Protein AF-A0A165UEA0-F1 (afdb_monomer_lite)

Structure (mmCIF, N/CA/C/O backbone):
data_AF-A0A165UEA0-F1
#
_entry.id   AF-A0A165UEA0-F1
#
loop_
_atom_site.group_PDB
_atom_site.id
_atom_site.type_symbol
_atom_site.label_atom_id
_atom_site.label_alt_id
_atom_site.label_comp_id
_atom_site.label_asym_id
_atom_site.label_entity_id
_atom_site.label_seq_id
_atom_site.pdbx_PDB_ins_code
_atom_site.Cartn_x
_atom_site.Cartn_y
_atom_site.Cartn_z
_atom_site.occupancy
_atom_site.B_iso_or_equiv
_atom_site.auth_seq_id
_atom_site.auth_comp_id
_atom_site.auth_asym_id
_atom_site.auth_atom_id
_atom_site.pdbx_PDB_model_num
ATOM 1 N N . MET A 1 1 ? -40.287 -17.930 17.092 1.00 44.09 1 MET A N 1
ATOM 2 C CA . MET A 1 1 ? -38.952 -17.313 17.236 1.00 44.09 1 MET A CA 1
ATOM 3 C C . MET A 1 1 ? -38.294 -17.381 15.874 1.00 44.09 1 MET A C 1
ATOM 5 O O . MET A 1 1 ? -38.111 -18.478 15.371 1.00 44.09 1 MET A O 1
ATOM 9 N N . ASN A 1 2 ? -38.092 -16.232 15.236 1.00 51.53 2 ASN A N 1
ATOM 10 C CA . ASN A 1 2 ? -37.581 -16.122 13.873 1.00 51.53 2 ASN A CA 1
ATOM 11 C C . ASN A 1 2 ? -36.272 -15.332 13.980 1.00 51.53 2 ASN A C 1
ATOM 13 O O . ASN A 1 2 ? -36.312 -14.167 14.374 1.00 51.53 2 ASN A O 1
ATOM 17 N N . TYR A 1 3 ? -35.128 -15.971 13.742 1.00 56.66 3 TYR A N 1
ATOM 18 C CA . TYR A 1 3 ? -33.843 -15.271 13.707 1.00 56.66 3 TYR A CA 1
ATOM 19 C C . TYR A 1 3 ? -33.642 -14.711 12.295 1.00 56.66 3 TYR A C 1
ATOM 21 O O . TYR A 1 3 ? -33.824 -15.459 11.332 1.00 56.66 3 TYR A O 1
ATOM 29 N N . PRO A 1 4 ? -33.308 -13.421 12.128 1.00 60.44 4 PRO A N 1
ATOM 30 C CA . PRO A 1 4 ? -33.065 -12.873 10.805 1.00 60.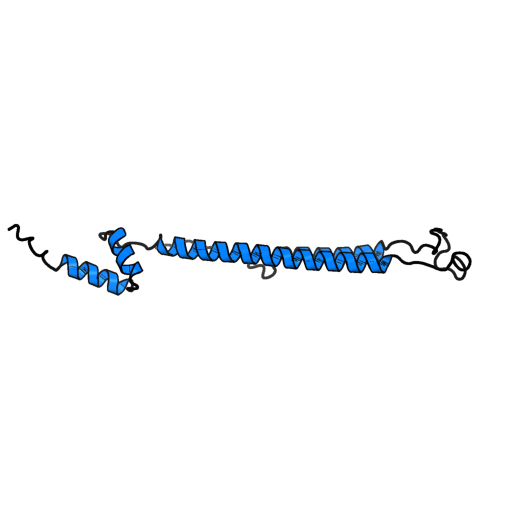44 4 PRO A CA 1
ATOM 31 C C . PRO A 1 4 ? -31.780 -13.470 10.220 1.00 60.44 4 PRO A C 1
ATOM 33 O O . PRO A 1 4 ? -30.737 -13.520 10.871 1.00 60.44 4 PRO A O 1
ATOM 36 N N . TYR A 1 5 ? -31.891 -13.923 8.975 1.00 63.44 5 TYR A N 1
ATOM 37 C CA . 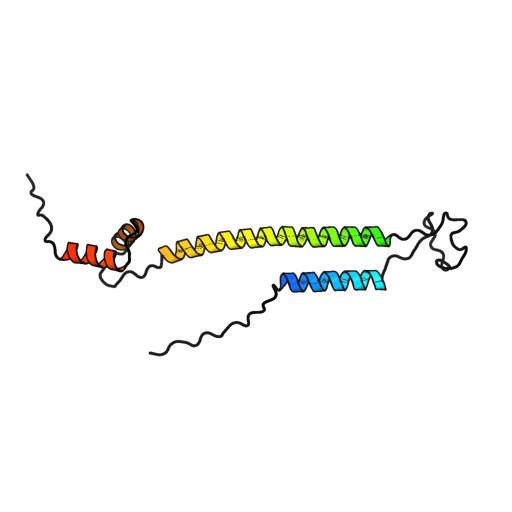TYR A 1 5 ? -30.797 -14.357 8.116 1.00 63.44 5 TYR A CA 1
ATOM 38 C C . TYR A 1 5 ? -29.797 -13.205 7.939 1.00 63.44 5 TYR A C 1
ATOM 40 O O . TYR A 1 5 ? -30.152 -12.159 7.393 1.00 63.44 5 TYR A O 1
ATOM 48 N N . MET A 1 6 ? -28.563 -13.379 8.420 1.00 47.31 6 MET A N 1
ATOM 49 C CA . MET A 1 6 ? -27.459 -12.474 8.101 1.00 47.31 6 MET A CA 1
ATOM 50 C C . MET A 1 6 ? -26.788 -12.964 6.812 1.00 47.31 6 MET A C 1
ATOM 52 O O . MET A 1 6 ? -26.397 -14.130 6.765 1.00 47.31 6 MET A O 1
ATOM 56 N N . PRO A 1 7 ? -26.663 -12.124 5.768 1.00 59.22 7 PRO A N 1
ATOM 57 C CA . PRO A 1 7 ? -25.919 -12.496 4.576 1.00 59.22 7 PRO A CA 1
ATOM 58 C C . PRO A 1 7 ? -24.432 -12.613 4.922 1.00 59.22 7 PRO A C 1
ATOM 60 O O . PRO A 1 7 ? -23.843 -11.718 5.526 1.00 59.22 7 PRO A O 1
ATOM 63 N N . GLU A 1 8 ? -23.846 -13.742 4.544 1.00 63.22 8 GLU A N 1
ATOM 64 C CA . GLU A 1 8 ? -22.414 -14.010 4.595 1.00 63.22 8 GLU A CA 1
ATOM 65 C C . GLU A 1 8 ? -21.735 -13.033 3.619 1.00 63.22 8 GLU A C 1
ATOM 67 O O . GLU A 1 8 ? -21.907 -13.139 2.402 1.00 63.22 8 GLU A O 1
ATOM 72 N N . GLU A 1 9 ? -21.070 -11.991 4.135 1.00 61.22 9 GLU A N 1
ATOM 73 C CA . GLU A 1 9 ? -20.328 -11.073 3.269 1.00 61.22 9 GLU A CA 1
ATOM 74 C C . GLU A 1 9 ? -19.224 -11.860 2.555 1.00 61.22 9 GLU A C 1
ATOM 76 O O . GLU A 1 9 ? -18.504 -12.615 3.213 1.00 61.22 9 GLU A O 1
ATOM 81 N N . PRO A 1 10 ? -19.068 -11.713 1.227 1.00 59.28 10 PRO A N 1
ATOM 82 C CA . PRO A 1 10 ? -18.042 -12.436 0.499 1.00 59.28 10 PRO A CA 1
ATOM 83 C C . PRO A 1 10 ? -16.673 -11.983 1.005 1.00 59.28 10 PRO A C 1
ATOM 85 O O . PRO A 1 10 ? -16.207 -10.888 0.685 1.00 59.28 10 PRO A O 1
ATOM 88 N N . GLU A 1 11 ? -16.027 -12.835 1.800 1.00 61.66 11 GLU A N 1
ATOM 89 C CA . GLU A 1 11 ? -14.631 -12.689 2.185 1.00 61.66 11 GLU A CA 1
ATOM 90 C C . GLU A 1 11 ? -13.789 -12.699 0.912 1.00 61.66 11 GLU A C 1
ATOM 92 O O . GLU A 1 11 ? -13.484 -13.741 0.339 1.00 61.66 11 GLU A O 1
ATOM 97 N N . TYR A 1 12 ? -13.404 -11.519 0.437 1.00 61.16 12 TYR A N 1
ATOM 98 C CA . TYR A 1 12 ? -12.268 -11.392 -0.457 1.00 61.16 12 TYR A CA 1
ATOM 99 C C . TYR A 1 12 ? -11.017 -11.570 0.419 1.00 61.16 12 TYR A C 1
ATOM 101 O O . TYR A 1 12 ? -10.662 -10.656 1.167 1.00 61.16 12 TYR A O 1
ATOM 109 N N . PRO A 1 13 ? -10.305 -12.716 0.352 1.00 70.88 13 PRO A N 1
ATOM 110 C CA . PRO A 1 13 ? -9.148 -12.974 1.218 1.00 70.88 13 PRO A CA 1
ATOM 111 C C . PRO A 1 13 ? -7.961 -12.051 0.893 1.00 70.88 13 PRO A C 1
ATOM 113 O O . PRO A 1 13 ? -6.929 -12.071 1.563 1.00 70.88 13 PRO A O 1
ATOM 116 N N . ILE A 1 14 ? -8.090 -11.239 -0.158 1.00 71.25 14 ILE A N 1
ATOM 117 C CA . ILE A 1 14 ? -7.059 -10.358 -0.678 1.00 71.25 14 ILE A CA 1
ATOM 118 C C . ILE A 1 14 ? -7.427 -8.930 -0.295 1.00 71.25 14 ILE A C 1
ATOM 120 O O . ILE A 1 14 ? -8.442 -8.392 -0.734 1.00 71.25 14 ILE A O 1
ATOM 124 N N . ASN A 1 15 ? -6.580 -8.300 0.517 1.00 78.62 15 ASN A N 1
ATOM 125 C CA . ASN A 1 15 ? -6.728 -6.894 0.869 1.00 78.62 15 ASN A CA 1
ATOM 126 C C . ASN A 1 15 ? -6.831 -6.061 -0.431 1.00 78.62 15 ASN A C 1
ATOM 128 O O . ASN A 1 15 ? -5.900 -6.115 -1.240 1.00 78.62 15 ASN A O 1
ATOM 132 N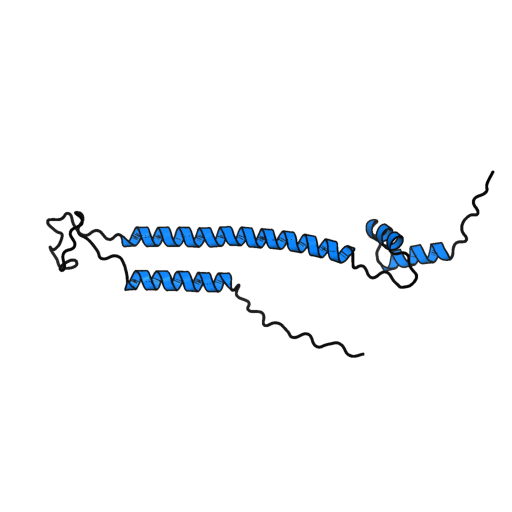 N . PRO A 1 16 ? -7.907 -5.283 -0.653 1.00 80.88 16 PRO A N 1
ATOM 133 C CA . PRO A 1 16 ? -8.105 -4.538 -1.900 1.00 80.88 16 PRO A CA 1
ATOM 134 C C . PRO A 1 16 ? -6.942 -3.583 -2.205 1.00 80.88 16 PRO A C 1
ATOM 136 O O . PRO A 1 16 ? -6.603 -3.350 -3.363 1.00 80.88 16 PRO A O 1
ATOM 139 N N . TRP A 1 17 ? -6.255 -3.101 -1.169 1.00 79.38 17 TRP A N 1
ATOM 140 C CA . TRP A 1 17 ? -5.049 -2.288 -1.309 1.00 79.38 17 TRP A CA 1
ATOM 141 C C . TRP A 1 17 ? -3.840 -3.084 -1.802 1.00 79.38 17 TRP A C 1
ATOM 143 O O . TRP A 1 17 ? -3.046 -2.568 -2.584 1.00 79.38 17 TRP A O 1
ATOM 153 N N . LEU A 1 18 ? -3.709 -4.343 -1.380 1.00 80.62 18 LEU A N 1
ATOM 154 C CA . LEU A 1 18 ? -2.668 -5.241 -1.876 1.00 80.62 18 LEU A CA 1
ATOM 155 C C . LEU A 1 18 ? -2.906 -5.568 -3.353 1.00 80.62 18 LEU A C 1
ATOM 157 O O . LEU A 1 18 ? -1.967 -5.532 -4.143 1.00 80.62 18 LEU A O 1
ATOM 161 N N . LEU A 1 19 ? -4.160 -5.823 -3.732 1.00 81.94 19 LEU A N 1
ATOM 162 C CA . LEU A 1 19 ? -4.532 -6.055 -5.125 1.00 81.94 19 LEU A CA 1
ATOM 163 C C . LEU A 1 19 ? -4.212 -4.828 -5.993 1.00 81.94 19 LEU A C 1
ATOM 165 O O . LEU A 1 19 ? -3.554 -4.962 -7.023 1.00 81.94 19 LEU A O 1
ATOM 169 N N . ALA A 1 20 ? -4.601 -3.629 -5.548 1.00 82.75 20 ALA A N 1
ATOM 170 C CA . ALA A 1 20 ? -4.298 -2.381 -6.249 1.00 82.75 20 ALA A CA 1
ATOM 171 C C . ALA A 1 20 ? -2.784 -2.150 -6.400 1.00 82.75 20 ALA A C 1
ATOM 173 O O . ALA A 1 20 ? -2.322 -1.744 -7.466 1.00 82.75 20 ALA A O 1
ATOM 174 N N . PHE A 1 21 ? -2.001 -2.459 -5.363 1.00 83.94 21 PHE A N 1
ATOM 175 C CA . PHE A 1 21 ? -0.544 -2.357 -5.402 1.00 83.94 21 PHE A CA 1
ATOM 176 C C . PHE A 1 21 ? 0.084 -3.324 -6.412 1.00 83.94 21 PHE A C 1
ATOM 178 O O . PHE A 1 21 ? 0.919 -2.915 -7.216 1.00 83.94 21 PHE A O 1
ATOM 185 N N . ILE A 1 22 ? -0.344 -4.591 -6.413 1.00 85.00 22 ILE A N 1
ATOM 186 C CA . ILE A 1 22 ? 0.145 -5.600 -7.363 1.00 85.00 22 ILE A CA 1
ATOM 187 C C . ILE A 1 22 ? -0.157 -5.165 -8.801 1.00 85.00 22 ILE A C 1
ATOM 189 O O . ILE A 1 22 ? 0.737 -5.186 -9.648 1.00 85.00 22 ILE A O 1
ATOM 193 N N . VAL A 1 23 ? -1.384 -4.710 -9.070 1.00 88.12 23 VAL A N 1
ATOM 194 C CA . VAL A 1 23 ? -1.778 -4.220 -10.400 1.00 88.12 23 VAL A CA 1
ATOM 195 C C . VAL A 1 23 ? -0.947 -3.001 -10.810 1.00 88.12 23 VAL A C 1
ATOM 197 O O . VAL A 1 23 ? -0.466 -2.957 -11.941 1.00 88.12 23 VAL A O 1
ATOM 200 N N . PHE A 1 24 ? -0.715 -2.045 -9.904 1.00 85.44 24 PHE A N 1
ATOM 201 C CA . PHE A 1 24 ? 0.120 -0.869 -10.170 1.00 85.44 24 PHE A CA 1
ATOM 202 C C . PHE A 1 24 ? 1.567 -1.244 -10.522 1.00 85.44 24 PHE A C 1
ATOM 204 O O . PHE A 1 24 ? 2.099 -0.749 -11.514 1.00 85.44 24 PHE A O 1
ATOM 211 N N . VAL A 1 25 ? 2.194 -2.146 -9.758 1.00 83.69 25 VAL A N 1
ATOM 212 C CA . VAL A 1 25 ? 3.576 -2.590 -10.010 1.00 83.69 25 VAL A CA 1
ATOM 213 C C . VAL A 1 25 ? 3.684 -3.316 -11.351 1.00 83.69 25 VAL A C 1
ATOM 215 O O . VAL A 1 25 ? 4.587 -3.020 -12.134 1.00 83.69 25 VAL A O 1
ATOM 218 N N . ILE A 1 26 ? 2.748 -4.221 -11.657 1.00 86.00 26 ILE A N 1
ATOM 219 C CA . ILE A 1 26 ? 2.727 -4.932 -12.944 1.00 86.00 26 ILE A CA 1
ATOM 220 C C . ILE A 1 26 ? 2.545 -3.938 -14.095 1.00 86.00 26 ILE A C 1
ATOM 222 O O . ILE A 1 26 ? 3.319 -3.967 -15.051 1.00 86.00 26 ILE A O 1
ATOM 226 N N . ALA A 1 27 ? 1.579 -3.021 -13.989 1.00 85.38 27 ALA A N 1
ATOM 227 C CA . ALA A 1 27 ? 1.343 -2.000 -15.005 1.00 85.38 27 ALA A CA 1
ATOM 228 C C . ALA A 1 27 ? 2.572 -1.102 -15.210 1.00 85.38 27 ALA A C 1
ATOM 230 O O . ALA A 1 27 ? 2.938 -0.818 -16.345 1.00 85.38 27 ALA A O 1
ATOM 231 N N . MET A 1 28 ? 3.258 -0.702 -14.138 1.00 79.50 28 MET A N 1
ATOM 232 C CA . MET A 1 28 ? 4.467 0.121 -14.208 1.00 79.50 28 MET A CA 1
ATOM 233 C C . MET A 1 28 ? 5.643 -0.611 -14.876 1.00 79.50 28 MET A C 1
ATOM 235 O O . MET A 1 28 ? 6.370 -0.001 -15.663 1.00 79.50 28 MET A O 1
ATOM 239 N N . ILE A 1 29 ? 5.832 -1.905 -14.598 1.00 80.62 29 ILE A N 1
ATOM 240 C CA . ILE A 1 29 ? 6.854 -2.731 -15.263 1.00 80.62 29 ILE A CA 1
ATOM 241 C C . ILE A 1 29 ? 6.540 -2.844 -16.755 1.00 80.62 29 ILE A C 1
ATOM 243 O O . ILE A 1 29 ? 7.410 -2.579 -17.581 1.00 80.62 29 ILE A O 1
ATOM 247 N N . VAL A 1 30 ? 5.291 -3.170 -17.097 1.00 81.00 30 VAL A N 1
ATOM 248 C CA . VAL A 1 30 ? 4.819 -3.250 -18.485 1.00 81.00 30 VAL A CA 1
ATOM 249 C C . VAL A 1 30 ? 5.059 -1.916 -19.194 1.00 81.00 30 VAL A C 1
ATOM 251 O O . VAL A 1 30 ? 5.730 -1.880 -20.221 1.00 81.00 30 VAL A O 1
ATOM 254 N N . LEU A 1 31 ? 4.620 -0.798 -18.615 1.00 77.50 31 LEU A N 1
ATOM 255 C CA . LEU A 1 31 ? 4.817 0.527 -19.201 1.00 77.50 31 LEU A CA 1
ATOM 256 C C . LEU A 1 31 ? 6.300 0.881 -19.386 1.00 77.50 31 LEU A C 1
ATOM 258 O O . LEU A 1 31 ? 6.645 1.448 -20.413 1.00 77.50 31 LEU A O 1
ATOM 262 N N . ASN A 1 32 ? 7.193 0.510 -18.465 1.00 71.88 32 ASN A N 1
ATOM 263 C CA . ASN A 1 32 ? 8.634 0.739 -18.644 1.00 71.88 32 ASN A CA 1
ATOM 264 C C . ASN A 1 32 ? 9.256 -0.141 -19.736 1.00 71.88 32 ASN A C 1
ATOM 266 O O . ASN A 1 32 ? 10.187 0.296 -20.407 1.00 71.88 32 ASN A O 1
ATOM 270 N N . VAL A 1 33 ? 8.765 -1.367 -19.923 1.00 72.81 33 VAL A N 1
ATOM 271 C CA . VAL A 1 33 ? 9.244 -2.255 -20.994 1.00 72.81 33 VAL A CA 1
ATOM 272 C C . VAL A 1 33 ? 8.787 -1.749 -22.363 1.00 72.81 33 VAL A C 1
ATOM 274 O O . VAL A 1 33 ? 9.567 -1.778 -23.311 1.00 72.81 33 VAL A O 1
ATOM 277 N N . PHE A 1 34 ? 7.549 -1.257 -22.468 1.00 69.75 34 PHE A N 1
ATOM 278 C CA . PHE A 1 34 ? 6.978 -0.800 -23.739 1.00 69.75 34 PHE A CA 1
ATOM 279 C C . PHE A 1 34 ? 7.302 0.661 -24.085 1.00 69.75 34 PHE A C 1
ATOM 281 O O . PHE A 1 34 ? 7.461 0.980 -25.259 1.00 69.75 34 PHE A O 1
ATOM 288 N N . PHE A 1 35 ? 7.424 1.541 -23.089 1.00 68.62 35 PHE A N 1
ATOM 289 C CA . PHE A 1 35 ? 7.630 2.988 -23.256 1.00 68.62 35 PHE A CA 1
ATOM 290 C C . PHE A 1 35 ? 8.921 3.489 -22.594 1.00 68.62 35 PHE A C 1
ATOM 292 O O . PHE A 1 35 ? 9.026 4.668 -22.253 1.00 68.62 35 PHE A O 1
ATOM 299 N N . GLY A 1 36 ? 9.890 2.595 -22.370 1.00 62.00 36 GLY A N 1
ATOM 300 C CA . GLY A 1 36 ? 11.176 2.927 -21.760 1.00 62.00 36 GLY A CA 1
ATOM 301 C C . GLY A 1 36 ? 11.863 4.115 -22.437 1.00 62.00 36 GLY A C 1
ATOM 302 O O . GLY A 1 36 ? 11.689 4.356 -23.633 1.00 62.00 36 GLY A O 1
ATOM 303 N N . VAL A 1 37 ? 12.637 4.872 -21.655 1.00 65.12 37 VAL A N 1
ATOM 304 C CA . VAL A 1 37 ? 13.302 6.093 -22.126 1.00 65.12 37 VAL A CA 1
ATOM 305 C C . VAL A 1 37 ? 14.196 5.743 -23.321 1.00 65.12 37 VAL A C 1
ATOM 307 O O . VAL A 1 37 ? 14.976 4.787 -23.224 1.00 65.12 37 VAL A O 1
ATOM 310 N N . PRO A 1 38 ? 14.095 6.472 -24.448 1.00 67.19 38 PRO A N 1
ATOM 311 C CA . PRO A 1 38 ? 14.953 6.223 -25.594 1.00 67.19 38 PRO A CA 1
ATOM 312 C C . PRO A 1 38 ? 16.413 6.361 -25.166 1.00 67.19 38 PRO A C 1
ATOM 314 O O . PRO A 1 38 ? 16.782 7.287 -24.444 1.00 67.19 38 PRO A O 1
ATOM 317 N N . ALA A 1 39 ? 17.237 5.403 -25.583 1.00 70.00 39 ALA A N 1
ATOM 318 C CA . ALA A 1 39 ? 18.668 5.482 -25.359 1.00 70.00 39 ALA A CA 1
ATOM 319 C C . ALA A 1 39 ? 19.207 6.739 -26.058 1.00 70.00 39 ALA A C 1
ATOM 321 O O . ALA A 1 39 ? 18.822 7.022 -27.191 1.00 70.00 39 ALA A O 1
ATOM 322 N N . THR A 1 40 ? 20.077 7.488 -25.387 1.00 77.56 40 THR A N 1
ATOM 323 C CA . THR A 1 40 ? 20.682 8.721 -25.907 1.00 77.56 40 THR A CA 1
ATOM 324 C C . THR A 1 40 ? 22.191 8.540 -26.020 1.00 77.56 40 THR A C 1
ATOM 326 O O . THR A 1 40 ? 22.773 7.699 -25.329 1.00 77.56 40 THR A O 1
ATOM 329 N N . CYS A 1 41 ? 22.859 9.294 -26.894 1.00 79.69 41 CYS A N 1
ATOM 330 C CA . CYS A 1 41 ? 24.318 9.360 -26.815 1.00 79.69 41 CYS A CA 1
ATOM 331 C C . CYS A 1 41 ? 24.744 10.120 -25.541 1.00 79.69 41 CYS A C 1
ATOM 333 O O . CYS A 1 41 ? 23.965 10.894 -24.977 1.00 79.69 41 CYS A O 1
ATOM 335 N N . SER A 1 42 ? 25.970 9.887 -25.064 1.00 76.25 42 SER A N 1
ATOM 336 C CA . SER A 1 42 ? 26.462 10.432 -23.787 1.00 76.25 42 SER A CA 1
ATOM 337 C C . SER A 1 42 ? 26.518 11.962 -23.723 1.00 76.25 42 SER A C 1
ATOM 339 O O . SER A 1 42 ? 26.573 12.520 -22.630 1.00 76.25 42 SER A O 1
ATOM 341 N N . ASP A 1 43 ? 26.512 12.636 -24.866 1.00 74.56 43 ASP A N 1
ATOM 342 C CA . ASP A 1 43 ? 26.468 14.091 -25.004 1.00 74.56 43 ASP A CA 1
ATOM 343 C C . ASP A 1 43 ? 25.037 14.656 -25.124 1.00 74.56 43 ASP A C 1
ATOM 345 O O . ASP A 1 43 ? 24.854 15.865 -25.251 1.00 74.56 43 ASP A O 1
ATOM 349 N N . GLY A 1 44 ? 24.017 13.792 -25.068 1.00 73.06 44 GLY A N 1
ATOM 350 C CA . GLY A 1 44 ? 22.605 14.154 -25.196 1.00 73.06 44 GLY A CA 1
ATOM 351 C C . GLY A 1 44 ? 22.072 14.142 -26.632 1.00 73.06 44 GLY A C 1
ATOM 352 O O . GLY A 1 44 ? 20.894 14.449 -26.838 1.00 73.06 44 GLY A O 1
ATOM 353 N N . TRP A 1 45 ? 22.884 13.769 -27.628 1.00 75.94 45 TRP A N 1
ATOM 354 C CA . TRP A 1 45 ? 22.436 13.694 -29.018 1.00 75.94 45 TRP A CA 1
ATOM 355 C C . TRP A 1 45 ? 21.462 12.523 -29.239 1.00 75.94 45 TRP A C 1
ATOM 357 O O . TRP A 1 45 ? 21.780 11.355 -28.992 1.00 75.94 45 TRP A O 1
ATOM 367 N N . ASN A 1 46 ? 20.263 12.838 -29.739 1.00 72.38 46 ASN A N 1
ATOM 368 C CA . ASN A 1 46 ? 19.258 11.861 -30.160 1.00 72.38 46 ASN A CA 1
ATOM 369 C C . ASN A 1 46 ? 19.434 11.555 -31.653 1.00 72.38 46 ASN A C 1
ATOM 371 O O . ASN A 1 46 ? 18.825 12.197 -32.509 1.00 72.38 46 ASN A O 1
ATOM 375 N N . SER A 1 47 ? 20.286 10.578 -31.973 1.00 67.19 47 SER A N 1
ATOM 376 C CA . SER A 1 47 ? 20.426 10.099 -33.350 1.00 67.19 47 SER A CA 1
ATOM 377 C C . SER A 1 47 ? 19.333 9.072 -33.677 1.00 67.19 47 SER A C 1
ATOM 379 O O . SER A 1 47 ? 19.163 8.113 -32.923 1.00 67.19 47 SER A O 1
ATOM 381 N N . PRO A 1 48 ? 18.636 9.181 -34.822 1.00 68.00 48 PRO A N 1
ATOM 382 C CA . PRO A 1 48 ? 17.680 8.162 -35.269 1.00 68.00 48 PRO A CA 1
ATOM 383 C C . PRO A 1 48 ? 18.331 6.790 -35.534 1.00 68.00 48 PRO A C 1
ATOM 385 O O . PRO A 1 48 ? 17.635 5.791 -35.677 1.00 68.00 48 PRO A O 1
ATOM 388 N N . SER A 1 49 ? 19.666 6.727 -35.564 1.00 66.69 49 SER A N 1
ATOM 389 C CA . SER A 1 49 ? 20.455 5.508 -35.764 1.00 66.69 49 SER A CA 1
ATOM 390 C C . SER A 1 49 ? 20.901 4.839 -34.450 1.00 66.69 49 SER A C 1
ATOM 392 O O . SER A 1 49 ? 21.735 3.927 -34.488 1.00 66.69 49 SER A O 1
ATOM 394 N N . ILE A 1 50 ? 20.422 5.283 -33.278 1.00 70.31 50 ILE A N 1
ATOM 395 C CA . ILE A 1 50 ? 20.796 4.693 -31.979 1.00 70.31 50 ILE A CA 1
ATOM 396 C C . ILE A 1 50 ? 20.410 3.206 -31.942 1.00 70.31 50 ILE A C 1
ATOM 398 O O . ILE A 1 50 ? 19.263 2.836 -32.166 1.00 70.31 50 ILE A O 1
ATOM 402 N N . GLY A 1 51 ? 21.404 2.347 -31.690 1.00 65.75 51 GLY A N 1
ATOM 403 C CA . GLY A 1 51 ? 21.283 0.884 -31.783 1.00 65.75 51 GLY A CA 1
ATOM 404 C C . GLY A 1 51 ? 22.027 0.266 -32.973 1.00 65.75 51 GLY A C 1
ATOM 405 O O . GLY A 1 51 ? 22.279 -0.937 -32.974 1.00 65.75 51 GLY A O 1
ATOM 406 N N . SER A 1 52 ? 22.465 1.073 -33.946 1.00 69.50 52 SER A N 1
ATOM 407 C CA . SER A 1 52 ? 23.393 0.641 -35.000 1.00 69.50 52 SER A CA 1
ATOM 408 C C . SER A 1 52 ? 24.857 0.846 -34.583 1.00 69.50 52 SER A C 1
ATOM 410 O O . SER A 1 52 ? 25.200 1.779 -33.847 1.00 69.50 52 SER A O 1
ATOM 412 N N . ARG A 1 53 ? 25.749 -0.050 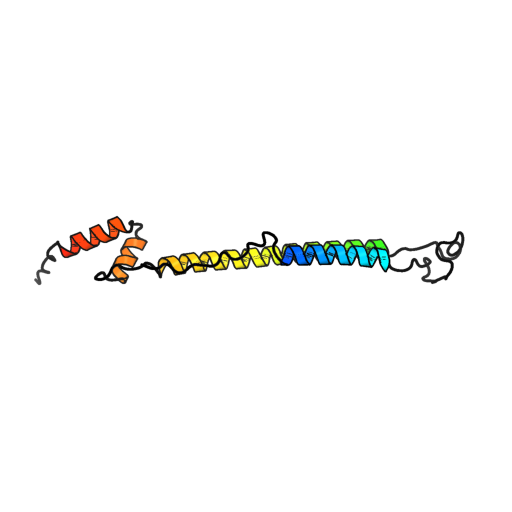-35.032 1.00 72.88 53 ARG A N 1
ATOM 413 C CA . ARG A 1 53 ? 27.189 0.034 -34.734 1.00 72.88 53 ARG A CA 1
ATOM 414 C C . ARG A 1 53 ? 27.749 1.365 -35.256 1.00 72.88 53 ARG A C 1
ATOM 416 O O . ARG A 1 53 ? 27.762 1.590 -36.458 1.00 72.88 53 ARG A O 1
ATOM 423 N N . GLY A 1 54 ? 28.238 2.214 -34.348 1.00 70.25 54 GLY A N 1
ATOM 424 C CA . GLY A 1 54 ? 28.915 3.477 -34.676 1.00 70.25 54 GLY A CA 1
ATOM 425 C C . GLY A 1 54 ? 28.104 4.757 -34.445 1.00 70.25 54 GLY A C 1
ATOM 426 O O . GLY A 1 54 ? 28.691 5.831 -34.472 1.00 70.25 54 GLY A O 1
ATOM 427 N N . ALA A 1 55 ? 26.803 4.682 -34.141 1.00 72.19 55 ALA A N 1
ATOM 428 C CA . ALA A 1 55 ? 25.969 5.885 -33.986 1.00 72.19 55 ALA A CA 1
ATOM 429 C C . ALA A 1 55 ? 26.414 6.823 -32.843 1.00 72.19 55 ALA A C 1
ATOM 431 O O . ALA A 1 55 ? 26.310 8.036 -32.979 1.00 72.19 55 ALA A O 1
ATOM 432 N N . CYS A 1 56 ? 26.954 6.274 -31.749 1.00 73.75 56 CYS A N 1
ATOM 433 C CA . CYS A 1 56 ? 27.491 7.057 -30.628 1.00 73.75 56 CYS A CA 1
ATOM 434 C C . CYS A 1 56 ? 29.010 6.883 -30.440 1.00 73.75 56 CYS A C 1
ATOM 436 O O . CYS A 1 56 ? 29.526 7.209 -29.374 1.00 73.75 56 CYS A O 1
ATOM 438 N N . SER A 1 57 ? 29.753 6.364 -31.430 1.00 76.88 57 SER A N 1
ATOM 439 C CA . SER A 1 57 ? 31.202 6.121 -31.269 1.00 76.88 57 SER A CA 1
ATOM 440 C C . SER A 1 57 ? 32.019 7.409 -31.123 1.00 76.88 57 SER A C 1
ATOM 442 O O . SER A 1 57 ? 33.004 7.416 -30.394 1.00 76.88 57 SER A O 1
ATOM 444 N N . HIS A 1 58 ? 31.581 8.500 -31.756 1.00 76.19 58 HIS A N 1
ATOM 445 C CA . HIS A 1 58 ? 32.168 9.837 -31.587 1.00 76.19 58 HIS A CA 1
ATOM 446 C C . HIS A 1 58 ? 31.558 10.629 -30.424 1.00 76.19 58 HIS A C 1
ATOM 448 O O . HIS A 1 58 ? 32.135 11.616 -29.984 1.00 76.19 58 HIS A O 1
ATOM 454 N N . HIS A 1 59 ? 30.416 10.178 -29.907 1.00 73.94 59 HIS A N 1
ATOM 455 C CA . HIS A 1 59 ? 29.607 10.887 -28.914 1.00 73.94 59 HIS A CA 1
ATOM 456 C C . HIS A 1 59 ? 29.711 10.261 -27.510 1.00 73.94 59 HIS A C 1
ATOM 458 O O . HIS A 1 59 ? 28.811 10.396 -26.687 1.00 73.94 59 HIS A O 1
ATOM 464 N N . GLY A 1 60 ? 30.799 9.531 -27.234 1.00 74.31 60 GLY A N 1
ATOM 465 C CA . GLY A 1 60 ? 31.085 8.964 -25.908 1.00 74.31 60 GLY A CA 1
ATOM 466 C C . GLY A 1 60 ? 30.323 7.682 -25.554 1.00 74.31 60 GLY A C 1
ATOM 467 O O . GLY A 1 60 ? 30.402 7.219 -24.420 1.00 74.31 60 GLY A O 1
ATOM 468 N N . GLY A 1 61 ? 29.622 7.071 -26.510 1.00 76.25 61 GLY A N 1
ATOM 469 C CA . GLY A 1 61 ? 28.840 5.855 -26.296 1.00 76.25 61 GLY A CA 1
ATOM 470 C C . GLY A 1 61 ? 27.367 6.119 -25.979 1.00 76.25 61 GLY A C 1
ATOM 471 O O . GLY A 1 61 ? 26.897 7.254 -25.971 1.00 76.25 61 GLY A O 1
ATOM 472 N N . VAL A 1 62 ? 26.618 5.032 -25.795 1.00 78.19 62 VAL A N 1
ATOM 473 C CA . VAL A 1 62 ? 25.170 5.051 -25.547 1.00 78.19 62 VAL A CA 1
ATOM 474 C C . VAL A 1 62 ? 24.914 5.046 -24.041 1.00 78.19 62 VAL A C 1
ATOM 476 O O . VAL A 1 62 ? 25.452 4.195 -23.332 1.00 78.19 62 VAL A O 1
ATOM 479 N N . VAL A 1 63 ? 24.054 5.943 -23.564 1.00 74.25 63 VAL A N 1
ATOM 480 C CA . VAL A 1 63 ? 23.595 6.005 -22.174 1.00 74.25 63 VAL A CA 1
ATOM 481 C C . VAL A 1 63 ? 22.124 5.596 -22.114 1.00 74.25 63 VAL A C 1
ATOM 483 O O . VAL A 1 63 ? 21.278 6.093 -22.855 1.00 74.25 63 VAL A O 1
ATOM 486 N N . SER A 1 64 ? 21.815 4.656 -21.220 1.00 70.50 64 SER A N 1
ATOM 487 C CA . SER A 1 64 ? 20.448 4.221 -20.922 1.00 70.50 64 SER A CA 1
ATOM 488 C C . SER A 1 64 ? 20.083 4.676 -19.511 1.00 70.50 64 SER A C 1
ATOM 490 O O . SER A 1 64 ? 20.690 4.229 -18.535 1.00 70.50 64 SER A O 1
ATOM 492 N N . HIS A 1 65 ? 19.052 5.511 -19.389 1.00 66.12 65 HIS A N 1
ATOM 493 C CA . HIS A 1 65 ? 18.555 6.010 -18.101 1.00 66.12 65 HIS A CA 1
ATOM 494 C C . HIS A 1 65 ? 17.562 5.056 -17.405 1.00 66.12 65 HIS A C 1
ATOM 496 O O . HIS A 1 65 ? 17.036 5.371 -16.335 1.00 66.12 65 HIS A O 1
ATOM 502 N N . ASN A 1 66 ? 17.335 3.862 -17.964 1.00 65.88 66 ASN A N 1
ATOM 503 C CA . ASN A 1 66 ? 16.268 2.954 -17.530 1.00 65.88 66 ASN A CA 1
ATOM 504 C C . ASN A 1 66 ? 16.485 2.372 -16.120 1.00 65.88 66 ASN A C 1
ATOM 506 O O . ASN A 1 66 ? 15.521 2.078 -15.418 1.00 65.88 66 ASN A O 1
ATOM 510 N N . GLY A 1 67 ? 17.737 2.249 -15.666 1.00 64.94 67 GLY A N 1
ATOM 511 C CA . GLY A 1 67 ? 18.046 1.651 -14.362 1.00 64.94 67 GLY A CA 1
ATOM 512 C C . GLY A 1 67 ? 17.573 2.490 -13.169 1.00 64.94 67 GLY A C 1
ATOM 513 O O . GLY A 1 67 ? 16.970 1.965 -12.238 1.00 64.94 67 GLY A O 1
ATOM 514 N N . TRP A 1 68 ? 17.803 3.804 -13.196 1.00 68.06 68 TRP A N 1
ATOM 515 C CA . TRP A 1 68 ? 17.468 4.708 -12.084 1.00 68.06 68 TRP A CA 1
ATOM 516 C C . TRP A 1 68 ? 15.953 4.797 -11.842 1.00 68.06 68 TRP A C 1
ATOM 518 O O . TRP A 1 68 ? 15.492 4.746 -10.699 1.00 68.06 68 TRP A O 1
ATOM 528 N N . ILE A 1 69 ? 15.164 4.879 -12.915 1.00 70.31 69 ILE A N 1
ATOM 529 C CA . ILE A 1 69 ? 13.699 4.994 -12.835 1.00 70.31 69 ILE A CA 1
ATOM 530 C C . ILE A 1 69 ? 13.102 3.727 -12.215 1.00 70.31 69 ILE A C 1
ATOM 532 O O . ILE A 1 69 ? 12.217 3.803 -11.361 1.00 70.31 69 ILE A O 1
ATOM 536 N N . PHE A 1 70 ? 13.633 2.561 -12.581 1.00 69.69 70 PHE A N 1
ATOM 537 C CA . PHE A 1 70 ? 13.208 1.288 -12.012 1.00 69.69 70 PHE A CA 1
ATOM 538 C C . PHE A 1 70 ? 13.462 1.222 -10.498 1.00 69.69 70 PHE A C 1
ATOM 540 O O . PHE A 1 70 ? 12.549 0.931 -9.723 1.00 69.69 70 PHE A O 1
ATOM 547 N N . TRP A 1 71 ? 14.675 1.573 -10.058 1.00 72.19 71 TRP A N 1
ATOM 548 C CA . TRP A 1 71 ? 15.038 1.546 -8.637 1.00 72.19 71 TRP A CA 1
ATOM 549 C C . TRP A 1 71 ? 14.259 2.561 -7.795 1.00 72.19 71 TRP A C 1
ATOM 551 O O . TRP A 1 71 ? 13.782 2.218 -6.711 1.00 72.19 71 TRP A O 1
ATOM 561 N N . THR A 1 72 ? 14.073 3.785 -8.295 1.00 76.25 72 THR A N 1
ATOM 562 C CA . THR A 1 72 ? 13.279 4.812 -7.594 1.00 76.25 72 THR A CA 1
ATOM 563 C C . THR A 1 72 ? 11.812 4.407 -7.449 1.00 76.25 72 THR A C 1
ATOM 565 O O . THR A 1 72 ? 11.233 4.567 -6.372 1.00 76.25 72 THR A O 1
ATOM 568 N N . SER A 1 73 ? 11.230 3.795 -8.482 1.00 73.56 73 SER A N 1
ATOM 569 C CA . SER A 1 73 ? 9.837 3.341 -8.450 1.00 73.56 73 SER A CA 1
ATOM 570 C C . SER A 1 73 ? 9.624 2.179 -7.475 1.00 73.56 73 SER A C 1
ATOM 572 O O . SER A 1 73 ? 8.635 2.169 -6.736 1.00 73.56 73 SER A O 1
ATOM 574 N N . ILE A 1 74 ? 10.567 1.232 -7.402 1.00 80.88 74 ILE A N 1
ATOM 575 C CA . ILE A 1 74 ? 10.539 0.149 -6.407 1.00 80.88 74 ILE A CA 1
ATOM 576 C C . ILE A 1 74 ? 10.644 0.711 -4.988 1.00 80.88 74 ILE A C 1
ATOM 578 O O . ILE A 1 74 ? 9.837 0.355 -4.127 1.00 80.88 74 ILE A O 1
ATOM 582 N N . ALA A 1 75 ? 11.600 1.609 -4.739 1.00 82.38 75 ALA A N 1
ATOM 583 C CA . ALA A 1 75 ? 11.801 2.193 -3.416 1.00 82.38 75 ALA A CA 1
ATOM 584 C C . ALA A 1 75 ? 10.549 2.946 -2.930 1.00 82.38 75 ALA A C 1
ATOM 586 O O . ALA A 1 75 ? 10.125 2.784 -1.782 1.00 82.38 75 ALA A O 1
ATOM 587 N N . PHE A 1 76 ? 9.914 3.714 -3.818 1.00 83.69 76 PHE A N 1
ATOM 588 C CA . PHE A 1 76 ? 8.678 4.431 -3.509 1.00 83.69 76 PHE A CA 1
ATOM 589 C C . PHE A 1 76 ? 7.511 3.472 -3.228 1.00 83.69 76 PHE A C 1
ATOM 591 O O . PHE A 1 76 ? 6.779 3.630 -2.247 1.00 83.69 76 PHE A O 1
ATOM 598 N N . SER A 1 77 ? 7.389 2.417 -4.034 1.00 80.12 77 SER A N 1
ATOM 599 C CA . SER A 1 77 ? 6.375 1.372 -3.869 1.00 80.12 77 SER A CA 1
ATOM 600 C C . SER A 1 77 ? 6.506 0.656 -2.517 1.00 80.12 77 SER A C 1
ATOM 602 O O . SER A 1 77 ? 5.533 0.538 -1.777 1.00 80.12 77 SER A O 1
ATOM 604 N N . ILE A 1 78 ? 7.718 0.263 -2.118 1.00 86.00 78 ILE A N 1
ATOM 605 C CA . ILE A 1 78 ? 7.957 -0.369 -0.809 1.00 86.00 78 ILE A CA 1
ATOM 606 C C . ILE A 1 78 ? 7.648 0.606 0.338 1.00 86.00 78 ILE A C 1
ATOM 608 O O . ILE A 1 78 ? 6.988 0.232 1.310 1.00 86.00 78 ILE A O 1
ATOM 612 N N . SER A 1 79 ? 8.081 1.865 0.219 1.00 88.12 79 SER A N 1
ATOM 613 C CA . SER A 1 79 ? 7.848 2.897 1.238 1.00 88.12 79 SER A CA 1
ATOM 614 C C . SER A 1 79 ? 6.355 3.121 1.506 1.00 88.12 79 SER A C 1
ATOM 616 O O . SER A 1 79 ? 5.922 3.122 2.663 1.00 88.12 79 SER A O 1
ATOM 618 N N . THR A 1 80 ? 5.546 3.226 0.447 1.00 82.56 80 THR A N 1
ATOM 619 C CA . THR A 1 80 ? 4.090 3.416 0.569 1.00 82.56 80 THR A CA 1
ATOM 620 C C . THR A 1 80 ? 3.400 2.229 1.247 1.00 82.56 80 THR A C 1
ATOM 622 O O . THR A 1 80 ? 2.581 2.442 2.145 1.00 82.56 80 THR A O 1
ATOM 625 N N . VAL A 1 81 ? 3.777 0.988 0.917 1.00 83.56 81 VAL A N 1
ATOM 626 C CA . VAL A 1 81 ? 3.236 -0.221 1.570 1.00 83.56 81 VAL A CA 1
ATOM 627 C C . VAL A 1 81 ? 3.577 -0.253 3.059 1.00 83.56 81 VAL A C 1
ATOM 629 O O . VAL A 1 81 ? 2.703 -0.520 3.888 1.00 83.56 81 VAL A O 1
ATOM 632 N N . VAL A 1 82 ? 4.821 0.062 3.431 1.00 89.88 82 VAL A N 1
ATOM 633 C CA . VAL A 1 82 ? 5.250 0.079 4.840 1.00 89.88 82 VAL A CA 1
ATOM 634 C C . VAL A 1 82 ? 4.535 1.179 5.627 1.00 89.88 82 VAL A C 1
ATOM 636 O O . VAL A 1 82 ? 4.051 0.929 6.737 1.00 89.88 82 VAL A O 1
ATOM 639 N N . ALA A 1 83 ? 4.440 2.387 5.065 1.00 87.25 83 ALA A N 1
ATOM 640 C CA . ALA A 1 83 ? 3.733 3.503 5.686 1.00 87.25 83 ALA A CA 1
ATOM 641 C C . ALA A 1 83 ? 2.251 3.167 5.902 1.00 87.25 83 ALA A C 1
ATOM 643 O O . ALA A 1 83 ? 1.733 3.326 7.010 1.00 87.25 83 ALA A O 1
ATOM 644 N N . MET A 1 84 ? 1.588 2.610 4.886 1.00 82.38 84 MET A N 1
ATOM 645 C CA . MET A 1 84 ? 0.188 2.206 4.988 1.00 82.38 84 MET A CA 1
ATOM 646 C C . MET A 1 84 ? -0.003 1.054 5.981 1.00 82.38 84 MET A C 1
ATOM 648 O O . MET A 1 84 ? -0.934 1.087 6.782 1.00 82.38 84 MET A O 1
ATOM 652 N N . GLY A 1 85 ? 0.907 0.076 6.021 1.00 83.75 85 GLY A N 1
ATOM 653 C CA . GLY A 1 85 ? 0.882 -1.003 7.013 1.00 83.75 85 GLY A CA 1
ATOM 654 C C . GLY A 1 85 ? 0.930 -0.481 8.453 1.00 83.75 85 GLY A C 1
ATOM 655 O O . GLY A 1 85 ? 0.195 -0.970 9.317 1.00 83.75 85 GLY A O 1
ATOM 656 N N . LYS A 1 86 ? 1.725 0.566 8.711 1.00 88.06 86 LYS A N 1
ATOM 657 C CA . LYS A 1 86 ? 1.739 1.257 10.011 1.00 88.06 86 LYS A CA 1
ATOM 658 C C . LYS A 1 86 ? 0.416 1.967 10.297 1.00 88.06 86 LYS A C 1
ATOM 660 O O . LYS A 1 86 ? -0.107 1.828 11.402 1.00 88.06 86 LYS A O 1
ATOM 665 N N . VAL A 1 87 ? -0.148 2.673 9.314 1.00 87.12 87 VAL A N 1
ATOM 666 C CA . VAL A 1 87 ? -1.450 3.351 9.453 1.00 87.12 87 VAL A CA 1
ATOM 667 C C . VAL A 1 87 ? -2.560 2.349 9.764 1.00 87.12 87 VAL A C 1
ATOM 669 O O . VAL A 1 87 ? -3.336 2.565 10.694 1.00 87.12 87 VAL A O 1
ATOM 672 N N . VAL A 1 88 ? -2.620 1.231 9.038 1.00 84.19 88 VAL A N 1
ATOM 673 C CA . VAL A 1 88 ? -3.622 0.181 9.257 1.00 84.19 88 VAL A CA 1
ATOM 674 C C . VAL A 1 88 ? -3.471 -0.426 10.646 1.00 84.19 88 VAL A C 1
ATOM 676 O O . VAL A 1 88 ? -4.466 -0.483 11.365 1.00 84.19 88 VAL A O 1
ATOM 679 N N . ARG A 1 89 ? -2.254 -0.801 11.072 1.00 80.81 89 ARG A N 1
ATOM 680 C CA . ARG A 1 89 ? -2.021 -1.311 12.440 1.00 80.81 89 ARG A CA 1
ATOM 681 C C . ARG A 1 89 ? -2.471 -0.319 13.505 1.00 80.81 89 ARG A C 1
ATOM 683 O O . ARG A 1 89 ? -3.130 -0.716 14.460 1.00 80.81 89 ARG A O 1
ATOM 690 N N . HIS A 1 90 ? -2.163 0.961 13.320 1.00 77.50 90 HIS A N 1
ATOM 691 C CA . HIS A 1 90 ? -2.564 2.009 14.254 1.00 77.50 90 HIS A CA 1
ATOM 692 C C . HIS A 1 90 ? -4.091 2.173 14.321 1.00 77.50 90 HIS A C 1
ATOM 694 O O . HIS A 1 90 ? -4.668 2.361 15.389 1.00 77.50 90 HIS A O 1
ATOM 700 N N . ARG A 1 91 ? -4.785 2.084 13.180 1.00 77.31 91 ARG A N 1
ATOM 701 C CA . ARG A 1 91 ? -6.255 2.120 13.150 1.00 77.31 91 ARG A CA 1
ATOM 702 C C . ARG A 1 91 ? -6.870 0.854 13.746 1.00 77.31 91 ARG A C 1
ATOM 704 O O . ARG A 1 91 ? -7.927 0.950 14.363 1.00 77.31 91 ARG A O 1
ATOM 711 N N . TYR A 1 92 ? -6.223 -0.297 13.580 1.00 75.00 92 TYR A N 1
ATOM 712 C CA . TYR A 1 92 ? -6.653 -1.557 14.181 1.00 75.00 92 TYR A CA 1
ATOM 713 C C . TYR A 1 92 ? -6.567 -1.511 15.709 1.00 75.00 92 TYR A C 1
ATOM 715 O O . TYR A 1 92 ? -7.569 -1.785 16.364 1.00 75.00 92 TYR A O 1
ATOM 723 N N . SER A 1 93 ? -5.441 -1.064 16.282 1.00 70.69 93 SER A N 1
ATOM 724 C CA . SER A 1 93 ? -5.302 -0.980 17.746 1.00 70.69 93 SER A CA 1
ATOM 725 C C . SER A 1 93 ? -6.323 -0.024 18.375 1.00 70.69 93 SER A C 1
ATOM 727 O O . SER A 1 93 ? -6.888 -0.313 19.427 1.00 70.69 93 SER A O 1
ATOM 729 N N . ALA A 1 94 ? -6.641 1.079 17.693 1.00 67.69 94 ALA A N 1
ATOM 730 C CA . ALA A 1 94 ? -7.674 2.009 18.141 1.00 67.69 94 ALA A CA 1
ATOM 731 C C . ALA A 1 94 ? -9.091 1.399 18.101 1.00 67.69 94 ALA A C 1
ATOM 733 O O . ALA A 1 94 ? -9.941 1.743 18.925 1.00 67.69 94 ALA A O 1
ATOM 734 N N . ARG A 1 95 ? -9.368 0.495 17.150 1.00 64.56 95 ARG A N 1
ATOM 735 C CA . ARG A 1 95 ? -10.662 -0.202 17.044 1.00 64.56 95 ARG A CA 1
ATOM 736 C C . ARG A 1 95 ? -10.822 -1.275 18.118 1.00 64.56 95 ARG A C 1
ATOM 738 O O . ARG A 1 95 ? -11.907 -1.369 18.686 1.00 64.56 95 ARG A O 1
ATOM 745 N N . GLU A 1 96 ? -9.758 -2.017 18.420 1.00 67.00 96 GLU A N 1
ATOM 746 C CA . GLU A 1 96 ? -9.717 -3.008 19.506 1.00 67.00 96 GLU A CA 1
ATOM 747 C C . GLU A 1 96 ? -10.111 -2.360 20.844 1.00 67.00 96 GLU A C 1
ATOM 749 O O . GLU A 1 96 ? -11.045 -2.804 21.508 1.00 67.00 96 GLU A O 1
ATOM 754 N N . PHE A 1 97 ? -9.488 -1.221 21.169 1.00 65.88 97 PHE A N 1
ATOM 755 C CA . PHE A 1 97 ? -9.751 -0.466 22.398 1.00 65.88 97 PHE A CA 1
ATOM 756 C C . PHE A 1 97 ? -11.190 0.066 22.499 1.00 65.88 97 PHE A C 1
ATOM 758 O O . PHE A 1 97 ? -11.771 0.145 23.584 1.00 65.88 97 PHE A O 1
ATOM 765 N N . LYS A 1 98 ? -11.790 0.448 21.365 1.00 60.41 98 LYS A N 1
ATOM 766 C CA . LYS A 1 98 ? -13.184 0.905 21.341 1.00 60.41 98 LYS A CA 1
ATOM 767 C C . LYS A 1 98 ? -14.156 -0.266 21.505 1.00 60.41 98 LYS A C 1
ATOM 769 O O . LYS A 1 98 ? -15.172 -0.113 22.175 1.00 60.41 98 LYS A O 1
ATOM 774 N N . ARG A 1 99 ? -13.841 -1.433 20.929 1.00 63.41 99 ARG A N 1
ATOM 775 C CA . ARG A 1 99 ? -14.656 -2.650 21.057 1.00 63.41 99 ARG A CA 1
ATOM 776 C C . ARG A 1 99 ? -14.666 -3.165 22.497 1.00 63.41 99 ARG A C 1
ATOM 778 O O . ARG A 1 99 ? -15.742 -3.475 22.999 1.00 63.41 99 ARG A O 1
ATOM 785 N N . THR A 1 100 ? -13.516 -3.201 23.171 1.00 61.81 100 THR A N 1
ATOM 786 C CA . THR A 1 100 ? -13.441 -3.621 24.580 1.00 61.81 100 THR A CA 1
ATOM 787 C C . THR A 1 100 ? -14.195 -2.663 25.501 1.00 61.81 100 THR A C 1
ATOM 789 O O . THR A 1 100 ? -14.981 -3.124 26.323 1.00 61.81 100 THR A O 1
ATOM 792 N N . ASN A 1 101 ? -14.062 -1.346 25.308 1.00 60.03 101 ASN A N 1
ATOM 793 C CA . ASN A 1 101 ? -14.841 -0.363 26.073 1.00 60.03 101 ASN A CA 1
ATOM 794 C C . ASN A 1 101 ? -16.357 -0.509 25.865 1.00 60.03 101 ASN A C 1
ATOM 796 O O . ASN A 1 101 ? -17.110 -0.527 26.833 1.00 60.03 101 ASN A O 1
ATOM 800 N N . ILE A 1 102 ? -16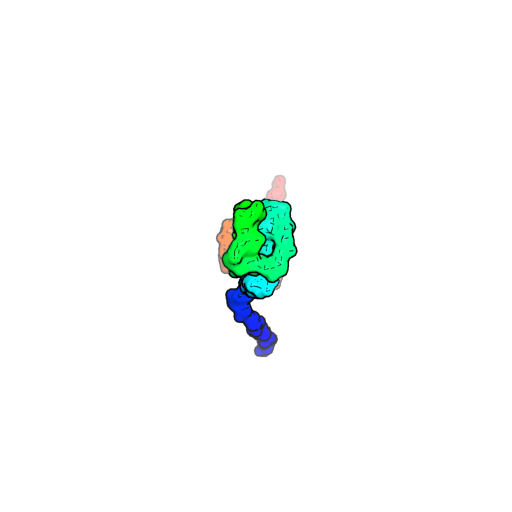.817 -0.651 24.616 1.00 61.47 102 ILE A N 1
ATOM 801 C CA . ILE A 1 102 ? -18.253 -0.801 24.322 1.00 61.47 102 ILE A CA 1
ATOM 802 C C . ILE A 1 102 ? -18.795 -2.123 24.882 1.00 61.47 102 ILE A C 1
ATOM 804 O O . ILE A 1 102 ? -19.910 -2.148 25.392 1.00 61.47 102 ILE A O 1
ATOM 808 N N . SER A 1 103 ? -18.013 -3.206 24.851 1.00 61.66 103 SER A N 1
ATOM 809 C CA . SER A 1 103 ? -18.422 -4.489 25.435 1.00 61.66 103 SER A CA 1
ATOM 810 C C . SER A 1 103 ? -18.634 -4.420 26.950 1.00 61.66 103 SER A C 1
ATOM 812 O O . SER A 1 103 ? -19.473 -5.150 27.463 1.00 61.66 103 SER A O 1
ATOM 814 N N . MET A 1 104 ? -17.907 -3.557 27.667 1.00 57.00 104 MET A N 1
ATOM 815 C CA . MET A 1 104 ? -18.126 -3.342 29.104 1.00 57.00 104 MET A CA 1
ATOM 816 C C . MET A 1 104 ? -19.349 -2.456 29.385 1.00 57.00 104 MET A C 1
ATOM 818 O O . MET A 1 104 ? -19.955 -2.570 30.444 1.00 57.00 104 MET A O 1
ATOM 822 N N . MET A 1 105 ? -19.724 -1.585 28.442 1.00 56.59 105 MET A N 1
ATOM 823 C CA . MET A 1 105 ? -20.881 -0.687 28.565 1.00 56.59 105 MET A CA 1
ATOM 824 C C . MET A 1 105 ? -22.205 -1.351 28.160 1.00 56.59 105 MET A C 1
ATOM 826 O O . MET A 1 105 ? -23.245 -1.002 28.703 1.00 56.59 105 MET A O 1
ATOM 830 N N . ASN A 1 106 ? -22.170 -2.313 27.232 1.00 56.34 106 ASN A N 1
ATOM 831 C CA . ASN A 1 106 ? -23.342 -3.058 26.749 1.00 56.34 106 ASN A CA 1
ATOM 832 C C . ASN A 1 106 ? -23.605 -4.357 27.528 1.00 56.34 106 ASN A C 1
ATOM 834 O O . ASN A 1 106 ? -24.255 -5.269 27.014 1.00 56.34 106 ASN A O 1
ATOM 838 N N . VAL A 1 107 ? -23.106 -4.466 28.760 1.00 64.19 107 VAL A N 1
ATOM 839 C CA . VAL A 1 107 ? -23.480 -5.569 29.647 1.00 64.19 107 VAL A CA 1
ATOM 840 C C . VAL A 1 107 ? -24.982 -5.468 29.901 1.00 64.19 107 VAL A C 1
ATOM 842 O O . VAL A 1 107 ? -25.449 -4.522 30.530 1.00 64.19 107 VAL A O 1
ATOM 845 N N . ALA A 1 108 ? -25.738 -6.424 29.362 1.00 61.47 108 ALA A N 1
ATOM 846 C CA . ALA A 1 108 ? -27.171 -6.517 29.575 1.00 61.47 108 ALA A CA 1
ATOM 847 C C . ALA A 1 108 ? -27.424 -6.797 31.062 1.00 61.47 108 ALA A C 1
ATOM 849 O O . ALA A 1 108 ? -27.158 -7.892 31.553 1.00 61.47 108 ALA A O 1
ATOM 850 N N . VAL A 1 109 ? -27.888 -5.777 31.781 1.00 63.78 109 VAL A N 1
ATOM 851 C CA . VAL A 1 109 ? -28.288 -5.896 33.184 1.00 63.78 109 VAL A CA 1
ATOM 852 C C . VAL A 1 109 ? -29.633 -6.629 33.212 1.00 63.78 109 VAL A C 1
ATOM 854 O O . VAL A 1 109 ? -30.547 -6.202 32.504 1.00 63.78 109 VAL A O 1
ATOM 857 N N . PRO A 1 110 ? -29.775 -7.733 33.966 1.00 64.88 110 PRO A N 1
ATOM 858 C CA . PRO A 1 110 ? -31.050 -8.435 34.085 1.00 64.88 110 PRO A CA 1
ATOM 859 C C . PRO A 1 110 ? -32.155 -7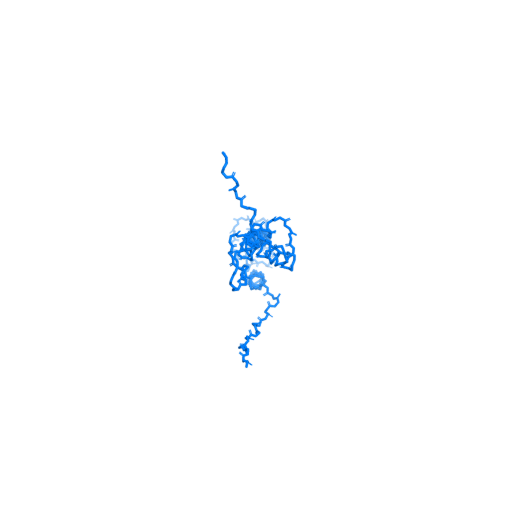.515 34.627 1.00 64.88 110 PRO A C 1
ATOM 861 O O . PRO A 1 110 ? -31.907 -6.710 35.527 1.00 64.88 110 PRO A O 1
ATOM 864 N N . ASP A 1 111 ? -33.380 -7.657 34.111 1.00 63.91 111 ASP A N 1
ATOM 865 C CA . ASP A 1 111 ? -34.530 -6.861 34.555 1.00 63.91 111 ASP A CA 1
ATOM 866 C C . ASP A 1 111 ? -34.735 -6.983 36.078 1.00 63.91 111 ASP A C 1
ATOM 868 O O . ASP A 1 111 ? -34.780 -8.083 36.633 1.00 63.91 111 ASP A O 1
ATOM 872 N N . GLY A 1 112 ? -34.857 -5.839 36.759 1.00 65.75 112 GLY A N 1
ATOM 873 C CA . GLY A 1 112 ? -35.030 -5.757 38.216 1.00 65.75 112 GLY A CA 1
ATOM 874 C C . GLY A 1 112 ? -33.748 -5.533 39.030 1.00 65.75 112 GLY A C 1
ATOM 875 O O . GLY A 1 112 ? -33.838 -5.434 40.253 1.00 65.75 112 GLY A O 1
ATOM 876 N N . TYR A 1 113 ? -32.582 -5.412 38.384 1.00 64.75 113 TYR A N 1
ATOM 877 C CA . TYR A 1 113 ? -31.289 -5.153 39.034 1.00 64.75 113 TYR A CA 1
ATOM 878 C C . TYR A 1 113 ? -30.753 -3.744 38.718 1.00 64.75 113 TYR A C 1
ATOM 880 O O . TYR A 1 113 ? -30.952 -3.229 37.619 1.00 64.75 113 TYR A O 1
ATOM 888 N N . ASP A 1 114 ? -30.065 -3.108 39.678 1.00 75.94 114 ASP A N 1
ATOM 889 C CA . ASP A 1 114 ? -29.421 -1.802 39.472 1.00 75.94 114 ASP A CA 1
ATOM 890 C C . ASP A 1 114 ? -28.147 -1.947 38.624 1.00 75.94 114 ASP A C 1
ATOM 892 O O . ASP A 1 114 ? -27.227 -2.700 38.959 1.00 75.94 114 ASP A O 1
ATOM 896 N N . ALA A 1 115 ? -28.092 -1.200 37.521 1.00 72.56 115 ALA A N 1
ATOM 897 C CA . ALA A 1 115 ? -26.999 -1.244 36.562 1.00 72.56 115 ALA A CA 1
ATOM 898 C C . ALA A 1 115 ? -25.663 -0.795 37.166 1.00 72.56 115 ALA A C 1
ATOM 900 O O . ALA A 1 115 ? -24.619 -1.345 36.814 1.00 72.56 115 ALA A O 1
ATOM 901 N N . GLU A 1 116 ? -25.678 0.171 38.089 1.00 79.62 116 GLU A N 1
ATOM 902 C CA . GLU A 1 116 ? -24.445 0.693 38.685 1.00 79.62 116 GLU A CA 1
ATOM 903 C C . GLU A 1 116 ? -23.843 -0.289 39.703 1.00 79.62 116 GLU A C 1
ATOM 905 O O . GLU A 1 116 ? -22.622 -0.464 39.758 1.00 79.62 116 GLU A O 1
ATOM 910 N N . GLU A 1 117 ? -24.683 -0.985 40.474 1.00 74.25 117 GLU A N 1
ATOM 911 C CA . GLU A 1 117 ? -24.236 -2.035 41.395 1.00 74.25 117 GLU A CA 1
ATOM 912 C C . GLU A 1 117 ? -23.677 -3.254 40.646 1.00 74.25 117 GLU A C 1
ATOM 914 O O . GLU A 1 117 ? -22.596 -3.744 40.991 1.00 74.25 117 GLU A O 1
ATOM 919 N N . TYR A 1 118 ? -24.353 -3.693 39.578 1.00 70.56 118 TYR A N 1
ATOM 920 C CA . TYR A 1 118 ? -23.881 -4.796 38.733 1.00 70.56 118 TYR A CA 1
ATOM 921 C C . TYR A 1 118 ? -22.512 -4.481 38.103 1.00 70.56 118 TYR A C 1
ATOM 923 O O . TYR A 1 118 ? -21.611 -5.323 38.081 1.00 70.56 118 TYR A O 1
ATOM 931 N N . ARG A 1 119 ? -22.315 -3.231 37.658 1.00 76.56 119 ARG A N 1
ATOM 932 C CA . ARG A 1 119 ? -21.058 -2.761 37.056 1.00 76.56 119 ARG A CA 1
ATOM 933 C C . ARG A 1 119 ? -19.889 -2.797 38.045 1.00 76.56 119 ARG A C 1
ATOM 935 O O . ARG A 1 119 ? -18.816 -3.281 37.690 1.00 76.56 119 ARG A O 1
ATOM 942 N N . LYS A 1 120 ? -20.102 -2.361 39.294 1.00 83.25 120 LYS A N 1
ATOM 943 C CA . LYS A 1 120 ? -19.070 -2.385 40.352 1.00 83.25 120 LYS A CA 1
ATOM 944 C C . LYS A 1 120 ? -18.632 -3.797 40.733 1.00 83.25 120 LYS A C 1
ATOM 946 O O . LYS A 1 120 ? -17.446 -4.027 40.953 1.00 83.25 120 LYS A O 1
ATOM 951 N N . LEU A 1 121 ? -19.566 -4.745 40.798 1.00 74.69 121 LEU A N 1
ATOM 952 C CA . LEU A 1 121 ? -19.244 -6.142 41.111 1.00 74.69 121 LEU A CA 1
ATOM 953 C C . LEU A 1 121 ? -18.435 -6.802 39.984 1.00 74.69 121 LEU A C 1
ATOM 955 O O . LEU A 1 121 ? -17.467 -7.522 40.246 1.00 74.69 121 LEU A O 1
ATOM 959 N N . ARG A 1 122 ? -18.741 -6.473 38.727 1.00 75.00 122 ARG A N 1
ATOM 960 C CA . ARG A 1 122 ? -17.970 -6.959 37.578 1.00 75.00 122 ARG A CA 1
ATOM 961 C C . ARG A 1 122 ? -16.559 -6.359 37.514 1.00 75.00 122 ARG A C 1
ATOM 963 O O . ARG A 1 122 ? -15.617 -7.062 37.160 1.00 75.00 122 ARG A O 1
ATOM 970 N N . GLU A 1 123 ? -16.386 -5.093 37.909 1.00 82.00 123 GLU A N 1
ATOM 971 C CA . GLU A 1 123 ? -15.063 -4.448 38.034 1.00 82.00 123 GLU A CA 1
ATOM 972 C C . GLU A 1 123 ? -14.161 -5.150 39.064 1.00 82.00 123 GLU A C 1
ATOM 974 O O . GLU A 1 123 ? -12.944 -5.189 38.888 1.00 82.00 123 GLU A O 1
ATOM 979 N N . THR A 1 124 ? -14.739 -5.767 40.100 1.00 82.62 124 THR A N 1
ATOM 980 C CA . THR A 1 124 ? -13.989 -6.575 41.078 1.00 82.62 124 THR A CA 1
ATOM 981 C C . THR A 1 124 ? -13.606 -7.977 40.585 1.00 82.62 124 THR A C 1
ATOM 983 O O . THR A 1 124 ? -12.936 -8.709 41.310 1.00 82.62 124 THR A O 1
ATOM 986 N N . GLY A 1 125 ? -13.961 -8.338 39.346 1.00 82.25 125 GLY A N 1
ATOM 987 C CA . GLY A 1 125 ? -13.559 -9.594 38.706 1.00 82.25 125 GLY A CA 1
ATOM 988 C C . GLY A 1 125 ? -14.492 -10.781 38.954 1.00 82.25 125 GLY A C 1
ATOM 989 O O . GLY A 1 125 ? -14.123 -11.900 38.607 1.00 82.25 125 GLY A O 1
ATOM 990 N N . PHE A 1 126 ? -15.679 -10.560 39.528 1.00 78.56 126 PHE A N 1
ATOM 991 C CA . PHE A 1 126 ? -16.681 -11.615 39.698 1.00 78.56 126 PHE A CA 1
ATOM 992 C C . PHE A 1 126 ? -17.325 -11.997 38.364 1.00 78.56 126 PHE A C 1
ATOM 994 O O . PHE A 1 126 ? -17.562 -11.149 37.496 1.00 78.56 126 PHE A O 1
ATOM 1001 N N . SER A 1 127 ? -17.628 -13.286 38.213 1.00 77.31 127 SER A N 1
ATOM 1002 C CA . SER A 1 127 ? -18.399 -13.798 37.078 1.00 77.31 127 SER A CA 1
ATOM 1003 C C . SER A 1 127 ? -19.861 -13.323 37.120 1.00 77.31 127 SER A C 1
ATOM 1005 O O . SER A 1 127 ? -20.358 -12.855 38.150 1.00 77.31 127 SER A O 1
ATOM 1007 N N . ASP A 1 128 ? -20.568 -13.434 35.989 1.00 74.56 128 ASP A N 1
ATOM 1008 C CA . ASP A 1 128 ? -21.972 -13.010 35.885 1.00 74.56 128 ASP A CA 1
ATOM 1009 C C . ASP A 1 128 ? -22.878 -13.810 36.854 1.00 74.56 128 ASP A C 1
ATOM 1011 O O . ASP A 1 128 ? -23.811 -13.245 37.429 1.00 74.56 128 ASP A O 1
ATOM 1015 N N . GLU A 1 129 ? -22.556 -15.087 37.102 1.00 79.62 129 GLU A N 1
ATOM 1016 C CA . GLU A 1 129 ? -23.256 -15.979 38.042 1.00 79.62 129 GLU A CA 1
ATOM 1017 C C . GLU A 1 129 ? -23.008 -15.586 39.508 1.00 79.62 129 GLU A C 1
ATOM 1019 O O . GLU A 1 129 ? -23.957 -15.430 40.280 1.00 79.62 129 GLU A O 1
ATOM 1024 N N . GLU A 1 130 ? -21.750 -15.341 39.891 1.00 80.56 130 GLU A N 1
ATOM 1025 C CA . GLU A 1 130 ? -21.402 -14.904 41.254 1.00 80.56 130 GLU A CA 1
ATOM 1026 C C . GLU A 1 130 ? -21.998 -13.532 41.580 1.00 80.56 130 GLU A C 1
ATOM 1028 O O . GLU A 1 130 ? -22.477 -13.297 42.692 1.00 80.56 130 GLU A O 1
ATOM 1033 N N . THR A 1 131 ? -22.013 -12.627 40.599 1.00 77.00 131 THR A N 1
ATOM 1034 C CA . THR A 1 131 ? -22.600 -11.291 40.742 1.00 77.00 131 THR A CA 1
ATOM 1035 C C . THR A 1 131 ? -24.095 -11.381 41.052 1.00 77.00 131 THR A C 1
ATOM 1037 O O . THR A 1 131 ? -24.577 -10.715 41.973 1.00 77.00 131 THR A O 1
ATOM 1040 N N . GLN A 1 132 ? -24.830 -12.244 40.343 1.00 74.50 132 GLN A N 1
ATOM 1041 C CA . GLN A 1 132 ? -26.250 -12.480 40.619 1.00 74.50 132 GLN A CA 1
ATOM 1042 C C . GLN A 1 132 ? -26.472 -13.093 42.006 1.00 74.50 132 GLN A C 1
ATOM 1044 O O . GLN A 1 132 ? -27.372 -12.661 42.729 1.00 74.50 132 GLN A O 1
ATOM 1049 N N . GLU A 1 133 ? -25.633 -14.045 42.418 1.00 80.31 133 GLU A N 1
ATOM 1050 C CA . GLU A 1 133 ? -25.747 -14.698 43.726 1.00 80.31 133 GLU A CA 1
ATOM 1051 C C . GLU A 1 133 ? -25.490 -13.723 44.893 1.00 80.31 133 GLU A C 1
ATOM 1053 O O . GLU A 1 133 ? -26.198 -13.742 45.906 1.00 80.31 133 GLU A O 1
ATOM 1058 N N . ILE A 1 134 ? -24.500 -12.833 44.759 1.00 78.00 134 ILE A N 1
ATOM 1059 C CA . ILE A 1 134 ? -24.182 -11.803 45.762 1.00 78.00 134 ILE A CA 1
ATOM 1060 C C . ILE A 1 134 ? -25.352 -10.830 45.933 1.00 78.00 134 ILE A C 1
ATOM 1062 O O . ILE A 1 134 ? -25.732 -10.518 47.068 1.00 78.00 134 ILE A O 1
ATOM 1066 N N . ILE A 1 135 ? -25.942 -10.370 44.828 1.00 74.12 135 ILE A N 1
ATOM 1067 C CA . ILE A 1 135 ? -27.066 -9.434 44.883 1.00 74.12 135 ILE A CA 1
ATOM 1068 C C . ILE A 1 135 ? -28.314 -10.129 45.456 1.00 74.12 135 ILE A C 1
ATOM 1070 O O . ILE A 1 135 ? -28.955 -9.590 46.362 1.00 74.12 135 ILE A O 1
ATOM 1074 N N . ALA A 1 136 ? -28.612 -11.361 45.027 1.00 74.19 136 ALA A N 1
ATOM 1075 C CA . ALA A 1 136 ? -29.741 -12.142 45.538 1.00 74.19 136 ALA A CA 1
ATOM 1076 C C . ALA A 1 136 ? -29.655 -12.387 47.059 1.00 74.19 136 ALA A C 1
ATOM 1078 O O . ALA A 1 136 ? -30.650 -12.219 47.773 1.00 74.19 136 ALA A O 1
ATOM 1079 N N . ARG A 1 137 ? -28.459 -12.697 47.585 1.00 79.62 137 ARG A N 1
ATOM 1080 C CA . ARG A 1 137 ? -28.222 -12.845 49.036 1.00 79.62 137 ARG A CA 1
ATOM 1081 C C . ARG A 1 137 ? -28.437 -11.548 49.817 1.00 79.62 137 ARG A C 1
ATOM 1083 O O . ARG A 1 137 ? -28.898 -11.591 50.962 1.00 79.62 137 ARG A O 1
ATOM 1090 N N . ARG A 1 138 ? -28.118 -10.393 49.225 1.00 71.00 138 ARG A N 1
ATOM 1091 C CA . ARG A 1 138 ? -28.301 -9.086 49.873 1.00 71.00 138 ARG A CA 1
ATOM 1092 C C . ARG A 1 138 ? -29.778 -8.717 50.002 1.00 71.00 138 ARG A C 1
ATOM 1094 O O . ARG A 1 138 ? -30.164 -8.208 51.047 1.00 71.00 138 ARG A O 1
ATOM 1101 N N . PHE A 1 139 ? -30.601 -9.028 49.002 1.00 65.94 139 PHE A N 1
ATOM 1102 C CA . PHE A 1 139 ? -32.051 -8.813 49.079 1.00 65.94 139 PHE A CA 1
ATOM 1103 C C . PHE A 1 139 ? -32.755 -9.756 50.065 1.00 65.94 139 PHE A C 1
ATOM 1105 O O . PHE A 1 139 ? -33.783 -9.390 50.632 1.00 65.94 139 PHE A O 1
ATOM 1112 N N . GLN A 1 140 ? -32.199 -10.946 50.308 1.00 67.25 140 GLN A N 1
ATOM 1113 C CA . GLN A 1 140 ? -32.717 -11.888 51.309 1.00 67.25 140 GLN A CA 1
ATOM 1114 C C . GLN A 1 140 ? -32.241 -11.591 52.737 1.00 67.25 140 GLN A C 1
ATOM 1116 O O . GLN A 1 140 ? -32.880 -12.021 53.697 1.00 67.25 140 GLN A O 1
ATOM 1121 N N . SER A 1 141 ? -31.146 -10.846 52.904 1.00 53.91 141 SER A N 1
ATOM 1122 C CA . SER A 1 141 ? -30.672 -10.438 54.226 1.00 53.91 141 SER A CA 1
ATOM 1123 C C . SER A 1 141 ? -31.436 -9.196 54.693 1.00 53.91 141 SER A C 1
ATOM 1125 O O . SER A 1 141 ? -31.325 -8.146 54.057 1.00 53.91 141 SER A O 1
ATOM 1127 N N . PRO A 1 142 ? -32.196 -9.247 55.804 1.00 49.91 142 PRO A N 1
ATOM 1128 C CA . PRO A 1 142 ? -32.803 -8.044 56.355 1.00 49.91 142 PRO A CA 1
ATOM 1129 C C . PRO A 1 142 ? -31.697 -7.038 56.688 1.00 49.91 142 PRO A C 1
ATOM 1131 O O . PRO A 1 142 ? -30.766 -7.351 57.431 1.00 49.91 142 PRO A O 1
ATOM 1134 N N . SER A 1 143 ? -31.798 -5.834 56.116 1.00 48.16 143 SER A N 1
ATOM 1135 C CA . SER A 1 143 ? -30.891 -4.720 56.401 1.00 48.16 143 SER A CA 1
ATOM 1136 C C . SER A 1 143 ? -30.694 -4.596 57.916 1.00 48.16 143 SER A C 1
ATOM 1138 O O . SER A 1 143 ? -31.698 -4.498 58.633 1.00 48.16 143 SER A O 1
ATOM 1140 N N . PRO A 1 144 ? -29.450 -4.550 58.434 1.00 51.44 144 PRO A N 1
ATOM 1141 C CA . PRO A 1 144 ? -29.239 -4.221 59.833 1.00 51.44 144 PRO A CA 1
ATOM 1142 C C . PRO A 1 144 ? -29.866 -2.847 60.070 1.00 51.44 144 PRO A C 1
ATOM 1144 O O . PRO A 1 144 ? -29.532 -1.870 59.392 1.00 51.44 144 PRO A O 1
ATOM 1147 N N . LYS A 1 145 ? -30.849 -2.782 60.975 1.00 45.91 145 LYS A N 1
ATOM 1148 C CA . LYS A 1 145 ? -31.427 -1.509 61.404 1.00 45.91 145 LYS A CA 1
ATOM 1149 C C . LYS A 1 145 ? -30.265 -0.656 61.909 1.00 45.91 145 LYS A C 1
ATOM 1151 O O . LYS A 1 145 ? -29.560 -1.064 62.828 1.00 45.91 145 LYS A O 1
ATOM 1156 N N . LYS A 1 146 ? -30.035 0.502 61.283 1.00 47.78 146 LYS A N 1
ATOM 1157 C CA . LYS A 1 146 ? -29.146 1.520 61.846 1.00 47.78 146 LYS A CA 1
ATOM 1158 C C . LYS A 1 146 ? -29.742 1.921 63.189 1.00 47.78 146 LYS A C 1
ATOM 1160 O O . LYS A 1 146 ? -30.782 2.573 63.241 1.00 47.78 146 LYS A O 1
ATOM 1165 N N . ASN A 1 147 ? -29.103 1.477 64.261 1.00 49.09 147 ASN A N 1
ATOM 1166 C CA . ASN A 1 147 ? -29.408 1.931 65.601 1.00 49.09 147 ASN A CA 1
ATOM 1167 C C . ASN A 1 147 ? -28.901 3.373 65.686 1.00 49.09 147 ASN A C 1
ATOM 1169 O O . ASN A 1 147 ? -27.698 3.595 65.786 1.00 49.09 147 ASN A O 1
ATOM 1173 N N . ASN A 1 148 ? -29.811 4.339 65.573 1.00 50.91 148 ASN A N 1
ATOM 1174 C CA . ASN A 1 148 ? -29.534 5.709 65.982 1.00 50.91 148 ASN A CA 1
ATOM 1175 C C . ASN A 1 148 ? -29.428 5.710 67.514 1.00 50.91 148 ASN A C 1
ATOM 1177 O O . ASN A 1 148 ? -30.447 5.593 68.199 1.00 50.91 148 ASN A O 1
ATOM 1181 N N . GLN A 1 149 ? -28.199 5.802 68.015 1.00 44.09 149 GLN A N 1
ATOM 1182 C CA . GLN A 1 149 ? -27.876 6.372 69.322 1.00 44.09 149 GLN A CA 1
ATOM 1183 C C . GLN A 1 149 ? -27.089 7.653 69.089 1.00 44.09 149 GLN A C 1
ATOM 1185 O O . GLN A 1 149 ? -26.213 7.633 68.194 1.00 44.09 149 GLN A O 1
#

Secondary structure (DSSP, 8-state):
------------SS-HHHHHHHHHHHHHHHHHHHHPPPPEETTS---TTTTSTTTTTTTT-EE--HHHHHHHHHHHHHHHHHHHHHHHHHHHHHHHHHHHHHHHH---PPTTS-HHHHHHHHHTT--HHHHHHHHHHHHHS--------

Radius of gyration: 35.22 Å; chains: 1; bounding box: 71×32×105 Å

Sequence (149 aa):
MNYPYMPEEPEYPINPWLLAFIVFVIAMIVLNVFFGVPATCSDGWNSPSIGSRGACSHHGGVVSHNGWIFWTSIAFSISTVVAMGKVVRHRYSAREFKRTNISMMNVAVPDGYDAEEYRKLRETGFSDEETQEIIARRFQSPSPKKNNQ

Foldseek 3Di:
DDDDDDDDDPPPVDDVVNVVLVVVLVVVVVCCVVVNDDKAAPQRHDDPCPPDPPPNVVRNDIDGPSVVVNVVVVVVSVVVVVVVVVVVVVVVVVVVVVVVVVVLVPPDDPPPDDPVQLSVVVVVVDDPVVSVVVVVVVVVDDPDPPPDD

pLDDT: mean 71.41, std 10.4, range [44.09, 89.88]